Protein AF-A0A7C6F358-F1 (afdb_monomer)

Sequence (77 aa):
MPELQDKQSGRPSFFDPDFCESKCPICTRARRGVVWARWLQRIELVLTFGGCPWGRARARRYGVPPDQPRPESQQSK

Structure (mmCIF, N/CA/C/O backbone):
data_AF-A0A7C6F358-F1
#
_entry.id   AF-A0A7C6F358-F1
#
loop_
_atom_site.group_PDB
_atom_site.id
_atom_site.type_symbol
_atom_site.label_atom_id
_atom_site.label_alt_id
_atom_site.label_comp_id
_atom_site.label_asym_id
_atom_site.label_entity_id
_atom_site.label_seq_id
_atom_site.pdbx_PDB_ins_code
_atom_site.Cartn_x
_atom_site.Cartn_y
_atom_site.Cartn_z
_atom_site.occupancy
_atom_site.B_iso_or_equiv
_atom_site.auth_seq_id
_atom_site.auth_comp_id
_atom_site.auth_asym_id
_atom_site.auth_atom_id
_atom_site.pdbx_PDB_model_num
ATOM 1 N N . MET A 1 1 ? 19.602 -34.370 18.733 1.00 48.94 1 MET A N 1
ATOM 2 C CA . MET A 1 1 ? 19.252 -33.459 17.625 1.00 48.94 1 MET A CA 1
ATOM 3 C C . MET A 1 1 ? 18.323 -32.375 18.163 1.00 48.94 1 MET A C 1
ATOM 5 O O . MET A 1 1 ? 17.141 -32.656 18.315 1.00 48.94 1 MET A O 1
ATOM 9 N N . PRO A 1 2 ? 18.836 -31.197 18.554 1.00 53.84 2 PRO A N 1
ATOM 10 C CA . PRO A 1 2 ? 18.004 -30.099 19.032 1.00 53.84 2 PRO A CA 1
ATOM 11 C C . PRO A 1 2 ? 18.237 -28.835 18.190 1.00 53.84 2 PRO A C 1
ATOM 13 O O . PRO A 1 2 ? 19.208 -28.142 18.431 1.00 53.84 2 PRO A O 1
ATOM 16 N N . GLU A 1 3 ? 17.360 -28.521 17.234 1.00 50.91 3 GLU A N 1
ATOM 17 C CA . GLU A 1 3 ? 17.200 -27.151 16.696 1.00 50.91 3 GLU A CA 1
ATOM 18 C C . GLU A 1 3 ? 15.756 -26.947 16.211 1.00 50.91 3 GLU A C 1
ATOM 20 O O . GLU A 1 3 ? 15.453 -26.598 15.075 1.00 50.91 3 GLU A O 1
ATOM 25 N N . LEU A 1 4 ? 14.829 -27.189 17.138 1.00 60.94 4 LEU A N 1
ATOM 26 C CA . LEU A 1 4 ? 13.463 -26.675 17.097 1.00 60.94 4 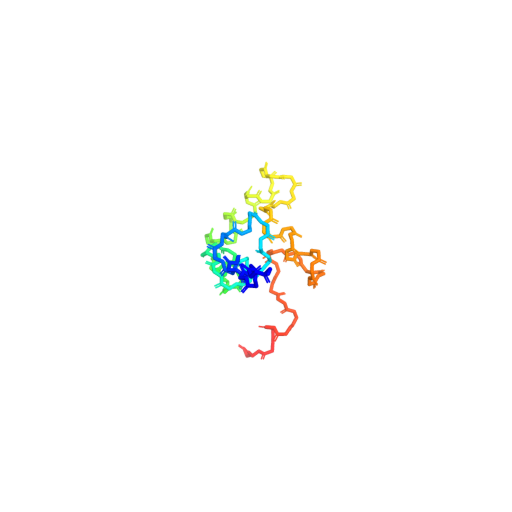LEU A CA 1
ATOM 27 C C . LEU A 1 4 ? 13.476 -25.207 17.540 1.00 60.94 4 LEU A C 1
ATOM 29 O O . LEU A 1 4 ? 13.076 -24.895 18.658 1.00 60.94 4 LEU A O 1
ATOM 33 N N . GLN A 1 5 ? 13.964 -24.299 16.699 1.00 49.66 5 GLN A N 1
ATOM 34 C CA . GLN A 1 5 ? 13.737 -22.863 16.878 1.00 49.66 5 GLN A CA 1
ATOM 35 C C . GLN A 1 5 ? 13.603 -22.171 15.522 1.00 49.66 5 GLN A C 1
ATOM 37 O O . GLN A 1 5 ? 14.469 -21.430 15.061 1.00 49.66 5 GLN A O 1
ATOM 42 N N . ASP A 1 6 ? 12.426 -22.359 14.925 1.00 54.62 6 ASP A N 1
ATOM 43 C CA . ASP A 1 6 ? 11.838 -21.420 13.974 1.00 54.62 6 ASP A CA 1
ATOM 44 C C . ASP A 1 6 ? 11.533 -20.097 14.714 1.00 54.62 6 ASP A C 1
ATOM 46 O O . ASP A 1 6 ? 10.427 -19.796 15.153 1.00 54.62 6 ASP A O 1
ATOM 50 N N . LYS A 1 7 ? 12.599 -19.338 14.980 1.00 48.53 7 LYS A N 1
ATOM 51 C CA . LYS A 1 7 ? 12.595 -17.951 15.454 1.00 48.53 7 LYS A CA 1
ATOM 52 C C . LYS A 1 7 ? 12.789 -17.027 14.248 1.00 48.53 7 LYS A C 1
ATOM 54 O O . LYS A 1 7 ? 13.728 -16.236 14.204 1.00 48.53 7 LYS A O 1
ATOM 59 N N . GLN A 1 8 ? 11.927 -17.134 13.236 1.00 52.75 8 GLN A N 1
ATOM 60 C CA . GLN A 1 8 ? 11.956 -16.250 12.059 1.00 52.75 8 GLN A CA 1
ATOM 61 C C . GLN A 1 8 ? 10.744 -15.324 11.917 1.00 52.75 8 GLN A C 1
ATOM 63 O O . GLN A 1 8 ? 10.614 -14.626 10.917 1.00 52.75 8 GLN A O 1
ATOM 68 N N . SER A 1 9 ? 9.957 -15.167 12.980 1.00 49.56 9 SER A N 1
ATOM 69 C CA . SER A 1 9 ? 8.838 -14.216 13.096 1.00 49.56 9 SER A CA 1
ATOM 70 C C . SER A 1 9 ? 9.249 -12.736 13.258 1.00 49.56 9 SER A C 1
ATOM 72 O O . SER A 1 9 ? 8.519 -11.959 13.868 1.00 49.56 9 SER A O 1
ATOM 74 N N . GLY A 1 10 ? 10.424 -12.323 12.765 1.00 46.84 10 GLY A N 1
ATOM 75 C CA . GLY A 1 10 ? 10.998 -11.001 13.073 1.00 46.84 10 GLY A CA 1
ATOM 76 C C . GLY A 1 10 ? 11.876 -10.350 12.002 1.00 46.84 10 GLY A C 1
ATOM 77 O O . GLY A 1 10 ? 12.414 -9.273 12.250 1.00 46.84 10 GLY A O 1
ATOM 78 N N . ARG A 1 11 ? 12.028 -10.945 10.813 1.00 44.53 11 ARG A N 1
ATOM 79 C CA . ARG A 1 11 ? 12.641 -10.249 9.669 1.00 44.53 11 ARG A CA 1
ATOM 80 C C . ARG A 1 11 ? 11.511 -9.658 8.829 1.00 44.53 11 ARG A C 1
ATOM 82 O O . ARG A 1 11 ? 10.614 -10.420 8.484 1.00 44.53 11 ARG A O 1
ATOM 89 N N . PRO A 1 12 ? 11.497 -8.347 8.515 1.00 47.50 12 PRO A N 1
ATOM 90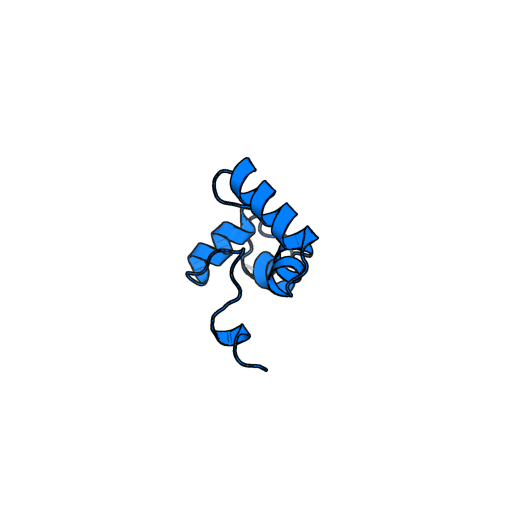 C CA . PRO A 1 12 ? 10.498 -7.799 7.614 1.00 47.50 12 PRO A CA 1
ATOM 91 C C . PRO A 1 12 ? 10.694 -8.478 6.262 1.00 47.50 12 PRO A C 1
ATOM 93 O O . PRO A 1 12 ? 11.623 -8.167 5.518 1.00 47.50 12 PRO A O 1
ATOM 96 N N . SER A 1 13 ? 9.842 -9.454 5.971 1.00 51.59 13 SER A N 1
ATOM 97 C CA . SER A 1 13 ? 9.644 -10.007 4.646 1.00 51.59 13 SER A CA 1
ATOM 98 C C . SER A 1 13 ? 9.481 -8.796 3.736 1.00 51.59 13 SER A C 1
ATOM 100 O O . SER A 1 13 ? 8.510 -8.051 3.859 1.00 51.59 13 SER A O 1
ATOM 102 N N . PHE A 1 14 ? 10.428 -8.555 2.830 1.00 53.88 14 PHE A N 1
ATOM 103 C CA . PHE A 1 14 ? 10.387 -7.425 1.893 1.00 53.88 14 PHE A CA 1
ATOM 104 C C . PHE A 1 14 ? 9.105 -7.389 1.028 1.00 53.88 14 PHE A C 1
ATOM 106 O O . PHE A 1 14 ? 8.909 -6.451 0.265 1.00 53.88 14 PHE A O 1
ATOM 113 N N . PHE A 1 15 ? 8.195 -8.358 1.186 1.00 64.69 15 PHE A N 1
ATOM 114 C CA . PHE A 1 15 ? 6.939 -8.537 0.466 1.00 64.69 15 PHE A CA 1
ATOM 115 C C . PHE A 1 15 ? 5.737 -8.826 1.389 1.00 64.69 15 PHE A C 1
ATOM 117 O O . PHE A 1 15 ? 4.801 -9.494 0.963 1.00 64.69 15 PHE A O 1
ATOM 124 N N . ASP A 1 16 ? 5.746 -8.371 2.646 1.00 72.69 16 ASP A N 1
ATOM 125 C CA . ASP A 1 16 ? 4.682 -8.716 3.593 1.00 72.69 16 ASP A CA 1
ATOM 126 C C . ASP A 1 16 ? 3.350 -7.976 3.301 1.00 72.69 16 ASP A C 1
ATOM 128 O O . ASP A 1 16 ? 3.287 -6.741 3.391 1.00 72.69 16 ASP A O 1
ATOM 132 N N . PRO A 1 17 ? 2.263 -8.686 2.941 1.00 74.50 17 PRO A N 1
ATOM 133 C CA . PRO A 1 17 ? 0.975 -8.060 2.640 1.00 74.50 17 PRO A CA 1
ATOM 134 C C . PRO A 1 17 ? 0.321 -7.439 3.884 1.00 74.50 17 PRO A C 1
ATOM 136 O O . PRO A 1 17 ? -0.401 -6.445 3.750 1.00 74.50 17 PRO A O 1
ATOM 139 N N . ASP A 1 18 ? 0.595 -7.965 5.084 1.00 77.38 18 ASP A N 1
ATOM 140 C CA . ASP A 1 18 ? 0.046 -7.437 6.338 1.00 77.38 18 ASP A CA 1
ATOM 141 C C . ASP A 1 18 ? 0.697 -6.100 6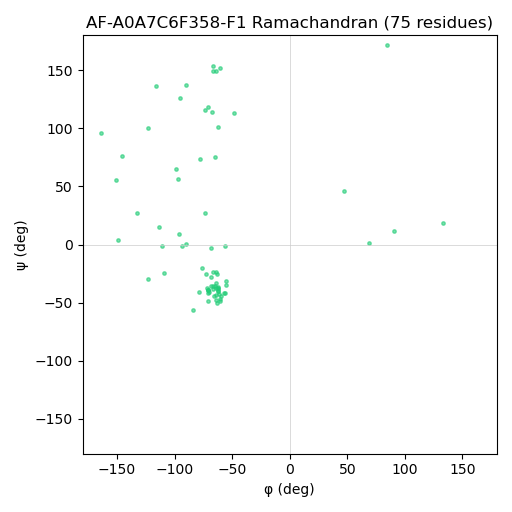.714 1.00 77.38 18 ASP A C 1
ATOM 143 O O . ASP A 1 18 ? 0.062 -5.232 7.324 1.00 77.38 18 ASP A O 1
ATOM 147 N N . PHE A 1 19 ? 1.931 -5.853 6.254 1.00 81.12 19 PHE A N 1
ATOM 148 C CA . PHE A 1 19 ? 2.535 -4.528 6.364 1.00 81.12 19 PHE A CA 1
ATOM 149 C C . PHE A 1 19 ? 1.753 -3.491 5.546 1.00 81.12 19 PHE A C 1
ATOM 151 O O . PHE A 1 19 ? 1.434 -2.419 6.063 1.00 81.12 19 PHE A O 1
ATOM 158 N N . CYS A 1 20 ? 1.415 -3.784 4.285 1.00 78.31 20 CYS A N 1
ATOM 159 C CA . CYS A 1 20 ? 0.627 -2.859 3.460 1.00 78.31 20 CYS A CA 1
ATOM 160 C C . CYS A 1 20 ? -0.767 -2.601 4.052 1.00 78.31 20 CYS A C 1
ATOM 162 O O . CYS A 1 20 ? -1.251 -1.468 4.008 1.00 78.31 20 CYS A O 1
ATOM 164 N N . GLU A 1 21 ? -1.393 -3.634 4.622 1.00 77.06 21 GLU A N 1
ATOM 165 C CA . GLU A 1 21 ? -2.736 -3.567 5.201 1.00 77.06 21 GLU A CA 1
ATOM 166 C C . GLU A 1 21 ? -2.782 -2.757 6.508 1.00 77.06 21 GLU A C 1
ATOM 168 O O . GLU A 1 21 ? -3.716 -1.977 6.689 1.00 77.06 21 GLU A O 1
ATOM 173 N N . SER A 1 22 ? -1.776 -2.871 7.379 1.00 75.62 22 SER A N 1
ATOM 174 C CA . SER A 1 22 ? -1.879 -2.342 8.751 1.00 75.62 22 SER A CA 1
ATOM 175 C C . SER A 1 22 ? -0.789 -1.336 9.123 1.00 75.62 22 SER A C 1
ATOM 177 O O . SER A 1 22 ? -1.028 -0.441 9.932 1.00 75.62 22 SER A O 1
ATOM 179 N N . LYS A 1 23 ? 0.410 -1.448 8.539 1.00 79.12 23 LYS A N 1
ATOM 180 C CA . LYS A 1 23 ? 1.602 -0.701 8.982 1.00 79.12 23 LYS A CA 1
ATOM 181 C C . LYS A 1 23 ? 2.042 0.402 8.025 1.00 79.12 23 LYS A C 1
ATOM 183 O O . LYS A 1 23 ? 2.666 1.361 8.467 1.00 79.12 23 LYS A O 1
ATOM 188 N N . CYS A 1 24 ? 1.716 0.307 6.736 1.00 81.00 24 CYS A N 1
ATOM 189 C CA . CYS A 1 24 ? 2.168 1.277 5.745 1.00 81.00 24 CYS A CA 1
ATOM 190 C C . CYS A 1 24 ? 1.516 2.655 5.973 1.00 81.00 24 CYS A C 1
ATOM 192 O O . CYS A 1 24 ? 0.310 2.812 5.763 1.00 81.00 24 CYS A O 1
ATOM 194 N N . PRO A 1 25 ? 2.292 3.691 6.341 1.00 78.06 25 PRO A N 1
ATOM 195 C CA . PRO A 1 25 ? 1.743 4.998 6.683 1.00 78.06 25 PRO A CA 1
ATOM 196 C C . PRO A 1 25 ? 1.094 5.708 5.491 1.00 78.06 25 PRO A C 1
ATOM 198 O O . PRO A 1 25 ? 0.235 6.558 5.715 1.00 78.06 25 PRO A O 1
ATOM 201 N N . ILE A 1 26 ? 1.491 5.370 4.261 1.00 79.75 26 ILE A 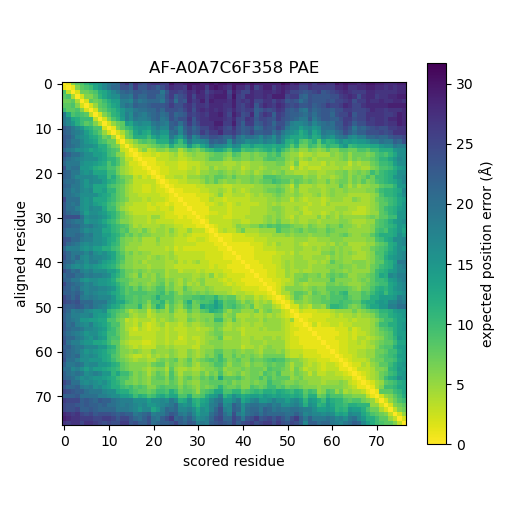N 1
ATOM 202 C CA . ILE A 1 26 ? 0.950 5.935 3.019 1.00 79.75 26 ILE A CA 1
ATOM 203 C C . ILE A 1 26 ? -0.323 5.178 2.629 1.00 79.75 26 ILE A C 1
ATOM 205 O O . ILE A 1 26 ? -1.391 5.783 2.588 1.00 79.75 26 ILE A O 1
ATOM 209 N N . CYS A 1 27 ? -0.245 3.849 2.468 1.00 80.19 27 CYS A N 1
ATOM 210 C CA . CYS A 1 27 ? -1.382 3.014 2.056 1.00 80.19 27 CYS A CA 1
ATOM 211 C C . CYS A 1 27 ? -2.546 3.044 3.050 1.00 80.19 27 CYS A C 1
ATOM 213 O O . CYS A 1 27 ? -3.712 3.034 2.653 1.00 80.19 27 CYS A O 1
ATOM 215 N N . THR A 1 28 ? -2.261 3.102 4.351 1.00 82.69 28 THR A N 1
ATOM 216 C CA . THR A 1 28 ? -3.297 3.244 5.381 1.00 82.69 28 THR A CA 1
ATOM 217 C C . THR A 1 28 ? -3.937 4.633 5.341 1.00 82.69 28 THR A C 1
ATOM 219 O O . THR A 1 28 ? -5.157 4.744 5.441 1.00 82.69 28 THR A O 1
ATOM 222 N N . ARG A 1 29 ? -3.158 5.705 5.141 1.00 81.62 29 ARG A N 1
ATOM 223 C CA . ARG A 1 29 ? -3.699 7.075 5.046 1.00 81.62 29 ARG A CA 1
ATOM 224 C C . ARG A 1 29 ? -4.483 7.313 3.758 1.00 81.62 29 ARG A C 1
ATOM 226 O O . ARG A 1 29 ? -5.531 7.952 3.806 1.00 81.62 29 ARG A O 1
ATOM 233 N N . ALA A 1 30 ? -4.027 6.773 2.632 1.00 83.06 30 ALA A N 1
ATOM 234 C CA . ALA A 1 30 ? -4.738 6.864 1.362 1.00 83.06 30 ALA A CA 1
ATOM 235 C C . ALA A 1 30 ? -6.107 6.167 1.428 1.00 83.06 30 ALA A C 1
ATOM 237 O O . ALA A 1 30 ? -7.100 6.719 0.950 1.00 83.06 30 ALA A O 1
ATOM 238 N N . ARG A 1 31 ? -6.180 5.003 2.096 1.00 77.50 31 ARG A N 1
ATOM 239 C CA . ARG A 1 31 ? -7.443 4.298 2.380 1.00 77.50 31 ARG A CA 1
ATOM 240 C C . ARG A 1 31 ? -8.351 5.047 3.345 1.00 77.50 31 ARG A C 1
ATOM 242 O O . ARG A 1 31 ? -9.557 5.047 3.148 1.00 77.50 31 ARG A O 1
ATOM 249 N N . ARG A 1 32 ? -7.782 5.741 4.334 1.00 80.50 32 ARG A N 1
ATOM 250 C CA . ARG A 1 32 ? -8.529 6.650 5.222 1.00 80.50 32 ARG A CA 1
ATOM 251 C C . ARG A 1 32 ? -9.056 7.912 4.521 1.00 80.50 32 ARG A C 1
ATOM 253 O O . ARG A 1 32 ? -9.724 8.706 5.166 1.00 80.50 32 ARG A O 1
ATOM 260 N N . GLY A 1 33 ? -8.756 8.123 3.235 1.00 78.81 33 GLY A N 1
ATOM 261 C CA . GLY A 1 33 ? -9.264 9.262 2.462 1.00 78.81 33 GLY A CA 1
ATOM 262 C C . GLY A 1 33 ? -8.380 10.512 2.494 1.00 78.81 33 GLY A C 1
ATOM 263 O O . GLY A 1 33 ? -8.797 11.567 2.027 1.00 78.81 33 GLY A O 1
ATOM 264 N N . VAL A 1 34 ? -7.144 10.417 2.995 1.00 82.12 34 VAL A N 1
ATOM 265 C CA . VAL A 1 34 ? -6.217 11.556 3.029 1.00 82.12 34 VAL A CA 1
ATOM 266 C C . VAL A 1 34 ? -5.740 11.893 1.610 1.00 82.12 34 VAL A C 1
ATOM 268 O O . VAL A 1 34 ? -5.096 11.078 0.946 1.00 82.12 3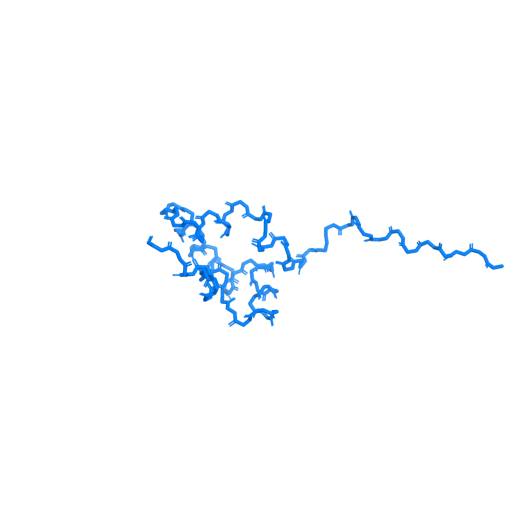4 VAL A O 1
ATOM 271 N N . VAL A 1 35 ? -6.038 13.112 1.149 1.00 80.94 35 VAL A N 1
ATOM 272 C CA . VAL A 1 35 ? -5.860 13.536 -0.253 1.00 80.94 35 VAL A CA 1
ATOM 273 C C . VAL A 1 35 ? -4.398 13.449 -0.706 1.00 80.94 35 VAL A C 1
ATOM 275 O O . VAL A 1 35 ? -4.115 12.820 -1.723 1.00 80.94 35 VAL A O 1
ATOM 278 N N . TRP A 1 36 ? -3.451 13.988 0.069 1.00 84.44 36 TRP A N 1
ATOM 279 C CA . TRP A 1 36 ? -2.022 13.943 -0.281 1.00 84.44 36 TRP A CA 1
ATOM 280 C C . TRP A 1 36 ? -1.462 12.512 -0.321 1.00 84.44 36 TRP A C 1
ATOM 282 O O . TRP A 1 36 ? -0.619 12.200 -1.158 1.00 84.44 36 TRP A O 1
ATOM 292 N N . ALA A 1 37 ? -1.972 11.615 0.530 1.00 82.81 37 ALA A N 1
ATOM 293 C CA . ALA A 1 37 ? -1.549 10.217 0.560 1.00 82.81 37 ALA A CA 1
ATOM 294 C C . ALA A 1 37 ? -2.057 9.446 -0.668 1.00 82.81 37 ALA A C 1
ATOM 296 O O . ALA A 1 37 ? -1.319 8.644 -1.232 1.00 82.81 37 ALA A O 1
ATOM 297 N N . ARG A 1 38 ? -3.282 9.733 -1.136 1.00 81.69 38 ARG A N 1
ATOM 298 C CA . ARG A 1 38 ? -3.800 9.203 -2.410 1.00 81.69 38 ARG A CA 1
ATOM 299 C C . ARG A 1 38 ? -2.969 9.665 -3.606 1.00 81.69 38 ARG A C 1
ATOM 301 O O . ARG A 1 38 ? -2.718 8.871 -4.508 1.00 81.69 38 ARG A O 1
ATOM 308 N N . TRP A 1 39 ? -2.536 10.925 -3.607 1.00 85.94 39 TRP A N 1
ATOM 309 C CA . TRP A 1 39 ? -1.650 11.463 -4.643 1.00 85.94 39 TRP A CA 1
ATOM 310 C C . TRP A 1 39 ? -0.296 10.753 -4.660 1.00 85.94 39 TRP A C 1
ATOM 312 O O . TRP A 1 39 ? 0.099 10.240 -5.703 1.00 85.94 39 TRP A O 1
ATOM 322 N N . LEU A 1 40 ? 0.363 10.633 -3.505 1.00 83.62 40 LEU A N 1
ATOM 323 C CA . LEU A 1 40 ? 1.621 9.891 -3.369 1.00 83.62 40 LEU A CA 1
ATOM 324 C C . LEU A 1 40 ? 1.486 8.437 -3.816 1.00 83.62 40 LEU A C 1
ATOM 326 O O . LEU A 1 40 ? 2.341 7.926 -4.530 1.00 83.62 40 LEU A O 1
ATOM 330 N N . GLN A 1 41 ? 0.382 7.786 -3.466 1.00 81.25 41 GLN A N 1
ATOM 331 C CA . GLN A 1 41 ? 0.146 6.404 -3.852 1.00 81.25 41 GLN A CA 1
ATOM 332 C C . GLN A 1 41 ? -0.092 6.228 -5.354 1.00 81.25 41 GLN A C 1
ATOM 334 O O . GLN A 1 41 ? 0.365 5.245 -5.933 1.00 81.25 41 GLN A O 1
ATOM 339 N N . ARG A 1 42 ? -0.760 7.188 -6.005 1.00 81.94 42 ARG A N 1
ATOM 340 C CA . ARG A 1 42 ? -0.890 7.223 -7.469 1.00 81.94 42 ARG A CA 1
ATOM 341 C C . ARG A 1 42 ? 0.450 7.456 -8.154 1.00 81.94 42 ARG A C 1
ATOM 343 O O . ARG A 1 42 ? 0.759 6.752 -9.108 1.00 81.94 42 ARG A O 1
ATOM 350 N N . ILE A 1 43 ? 1.249 8.394 -7.649 1.00 83.88 43 ILE A N 1
ATOM 351 C CA . ILE A 1 43 ? 2.599 8.659 -8.160 1.00 83.88 43 ILE A CA 1
ATOM 352 C C . ILE A 1 43 ? 3.463 7.401 -8.031 1.00 83.88 43 ILE A C 1
ATOM 354 O O . ILE A 1 43 ? 4.120 7.008 -8.990 1.00 83.88 43 ILE A O 1
ATOM 358 N N . GLU A 1 44 ? 3.402 6.715 -6.890 1.00 80.62 44 GLU A N 1
ATOM 359 C CA . GLU A 1 44 ? 4.140 5.475 -6.666 1.00 80.62 44 GLU A CA 1
ATOM 360 C C . GLU A 1 44 ? 3.679 4.355 -7.603 1.00 80.62 44 GLU A C 1
ATOM 362 O O . GLU A 1 44 ? 4.521 3.690 -8.199 1.00 80.62 44 GLU A O 1
ATOM 367 N N . LEU A 1 45 ? 2.368 4.178 -7.812 1.00 79.56 45 LEU A N 1
ATOM 368 C CA . LEU A 1 45 ? 1.818 3.215 -8.778 1.00 79.56 45 LEU A CA 1
ATOM 369 C C . LEU A 1 45 ? 2.343 3.445 -10.200 1.00 79.56 45 LEU A C 1
ATOM 371 O O . LEU A 1 45 ? 2.678 2.469 -10.876 1.00 79.56 45 LEU A O 1
ATOM 375 N N . VAL A 1 46 ? 2.436 4.711 -10.617 1.00 81.25 46 VAL A N 1
ATOM 376 C CA . VAL A 1 46 ? 2.942 5.118 -11.935 1.00 81.25 46 VAL A CA 1
ATOM 377 C C . VAL A 1 46 ? 4.454 4.907 -12.033 1.00 81.25 46 VAL A C 1
ATOM 379 O O . VAL A 1 46 ? 4.912 4.268 -12.974 1.00 81.25 46 VAL A O 1
ATOM 382 N N . LEU A 1 47 ? 5.229 5.364 -11.045 1.00 78.56 47 LEU A N 1
ATOM 383 C CA . LEU A 1 47 ? 6.694 5.235 -11.030 1.00 78.56 47 LEU A CA 1
ATOM 384 C C . LEU A 1 47 ? 7.165 3.779 -10.977 1.00 78.56 47 LEU A C 1
ATOM 386 O O . LEU A 1 47 ? 8.166 3.425 -11.590 1.00 78.56 47 LEU A O 1
ATOM 390 N N . THR A 1 48 ? 6.453 2.928 -10.239 1.00 72.75 48 THR A N 1
ATOM 391 C CA . THR A 1 48 ? 6.825 1.516 -10.048 1.00 72.75 48 THR A CA 1
ATOM 392 C C . THR A 1 48 ? 6.109 0.559 -11.005 1.00 72.75 48 THR A C 1
ATOM 394 O O . THR A 1 48 ? 6.211 -0.660 -10.828 1.00 72.75 48 THR A O 1
ATOM 397 N N . PHE A 1 49 ? 5.388 1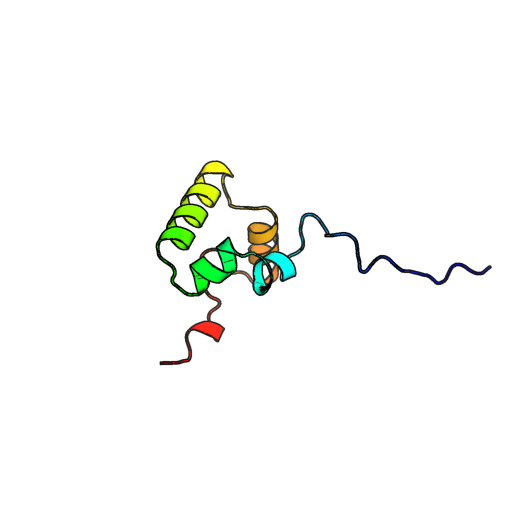.089 -12.008 1.00 73.12 49 PHE A N 1
ATOM 398 C CA . PHE A 1 49 ? 4.642 0.321 -13.016 1.00 73.12 49 PHE A CA 1
ATOM 399 C C . PHE A 1 49 ? 3.783 -0.801 -12.399 1.00 73.12 49 PHE A C 1
ATOM 401 O O . PHE A 1 49 ? 3.818 -1.952 -12.833 1.00 73.12 49 PHE A O 1
ATOM 408 N N . GLY A 1 50 ? 3.044 -0.491 -11.328 1.00 65.56 50 GLY A N 1
ATOM 409 C CA . GLY A 1 50 ? 2.234 -1.486 -10.608 1.00 65.56 50 GLY A CA 1
ATOM 410 C C . GLY A 1 50 ? 2.372 -1.477 -9.087 1.00 65.56 50 GLY A C 1
ATOM 411 O O . GLY A 1 50 ? 2.037 -2.469 -8.435 1.00 65.56 50 GLY A O 1
ATOM 412 N N . GLY A 1 51 ? 2.882 -0.388 -8.510 1.00 72.94 51 GLY A N 1
ATOM 413 C CA . GLY A 1 51 ? 2.845 -0.123 -7.071 1.00 72.94 51 GLY A CA 1
ATOM 414 C C . GLY A 1 51 ? 3.977 -0.762 -6.281 1.00 72.94 51 GLY A C 1
ATOM 415 O O . GLY A 1 51 ? 4.736 -1.592 -6.796 1.00 72.94 51 GLY A O 1
ATOM 416 N N . CYS A 1 52 ? 4.057 -0.383 -5.002 1.00 82.38 52 CYS A N 1
ATOM 417 C CA . CYS A 1 52 ? 5.066 -0.914 -4.098 1.00 82.38 52 CYS A CA 1
ATOM 418 C C . CYS A 1 52 ? 4.928 -2.445 -3.955 1.00 82.38 52 CYS A C 1
ATOM 420 O O . CYS A 1 52 ? 3.819 -2.989 -4.066 1.00 82.38 52 CYS A O 1
ATOM 422 N N . PRO A 1 53 ? 6.028 -3.166 -3.674 1.00 77.44 53 PRO A N 1
ATOM 423 C CA . PRO A 1 53 ? 6.013 -4.624 -3.592 1.00 77.44 53 PRO A CA 1
ATOM 424 C C . PRO A 1 53 ? 4.986 -5.180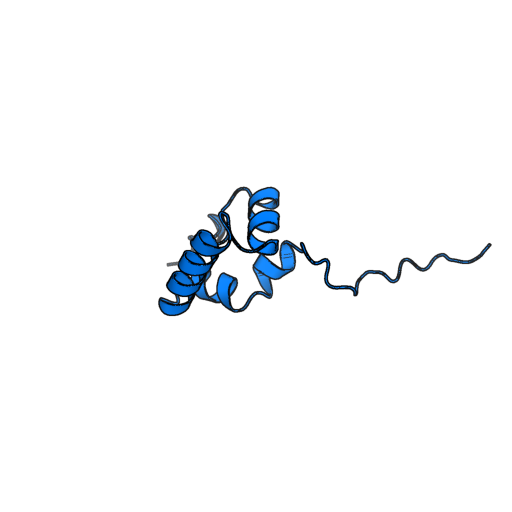 -2.598 1.00 77.44 53 PRO A C 1
ATOM 426 O O . PRO A 1 53 ? 4.346 -6.198 -2.861 1.00 77.44 53 PRO A O 1
ATOM 429 N N . TRP A 1 54 ? 4.766 -4.470 -1.489 1.00 77.19 54 TRP A N 1
ATOM 430 C CA . TRP A 1 54 ? 3.771 -4.819 -0.473 1.00 77.19 54 TRP A CA 1
ATOM 431 C C . TRP A 1 54 ? 2.340 -4.604 -0.949 1.00 77.19 54 TRP A C 1
ATOM 433 O O . TRP A 1 54 ? 1.469 -5.425 -0.677 1.00 77.19 54 TRP A O 1
ATOM 443 N N . GLY A 1 55 ? 2.093 -3.529 -1.697 1.00 79.50 55 GLY A N 1
ATOM 444 C CA . GLY A 1 55 ? 0.797 -3.273 -2.312 1.00 79.50 55 GLY A CA 1
ATOM 445 C C . GLY A 1 55 ? 0.447 -4.324 -3.358 1.00 79.50 55 GLY A C 1
ATOM 446 O O . GLY A 1 55 ? -0.700 -4.755 -3.446 1.00 79.50 55 GLY A O 1
ATOM 447 N N . ARG A 1 56 ? 1.453 -4.815 -4.086 1.00 79.62 56 ARG A N 1
ATOM 448 C CA . ARG A 1 56 ? 1.304 -5.902 -5.056 1.00 79.62 56 ARG A CA 1
ATOM 449 C C . ARG A 1 56 ? 1.055 -7.250 -4.370 1.00 79.62 56 ARG A C 1
ATOM 451 O O . ARG A 1 56 ? 0.182 -7.996 -4.804 1.00 79.62 56 ARG A O 1
ATOM 458 N N . ALA A 1 57 ? 1.757 -7.543 -3.274 1.00 81.88 57 ALA A N 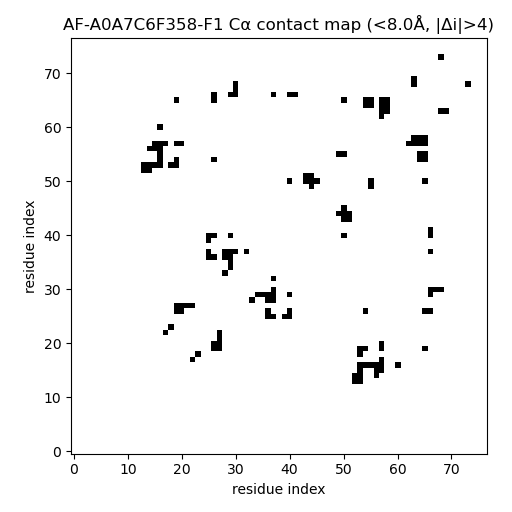1
ATOM 459 C CA . ALA A 1 57 ? 1.498 -8.721 -2.441 1.00 81.88 57 ALA A CA 1
ATOM 460 C C . ALA A 1 57 ? 0.083 -8.692 -1.838 1.00 81.88 57 ALA A C 1
ATOM 462 O O . ALA A 1 57 ? -0.632 -9.692 -1.874 1.00 81.88 57 ALA A O 1
ATOM 463 N N . ARG A 1 58 ? -0.355 -7.523 -1.361 1.00 80.56 58 ARG A N 1
ATOM 464 C CA . ARG A 1 58 ? -1.716 -7.286 -0.870 1.00 80.56 58 ARG A CA 1
ATOM 465 C C . ARG A 1 58 ? -2.759 -7.515 -1.963 1.00 80.56 58 ARG A C 1
ATOM 467 O O . ARG A 1 58 ? -3.719 -8.237 -1.722 1.00 80.56 58 ARG A O 1
ATOM 474 N N . ALA A 1 59 ? -2.544 -6.971 -3.161 1.00 82.50 59 ALA A N 1
ATOM 475 C CA . ALA A 1 59 ? -3.441 -7.173 -4.297 1.00 82.50 59 ALA A CA 1
ATOM 476 C C . ALA A 1 59 ? -3.534 -8.640 -4.724 1.00 82.50 59 ALA A C 1
ATOM 478 O O . ALA A 1 59 ? -4.622 -9.123 -5.015 1.00 82.50 59 ALA A O 1
ATOM 479 N N . ARG A 1 60 ? -2.422 -9.380 -4.678 1.00 81.62 60 ARG A N 1
ATOM 480 C CA . ARG A 1 60 ? -2.420 -10.830 -4.924 1.00 81.62 60 ARG A CA 1
ATOM 481 C C . ARG A 1 60 ? -3.172 -11.615 -3.845 1.00 81.62 60 ARG A C 1
ATOM 483 O O . ARG A 1 60 ? -3.845 -12.580 -4.179 1.00 81.62 60 ARG A O 1
ATOM 490 N N . ARG A 1 61 ? -3.063 -11.218 -2.569 1.00 80.69 61 ARG A N 1
ATOM 491 C CA . ARG A 1 61 ? -3.696 -11.922 -1.437 1.00 80.69 61 ARG A CA 1
ATOM 492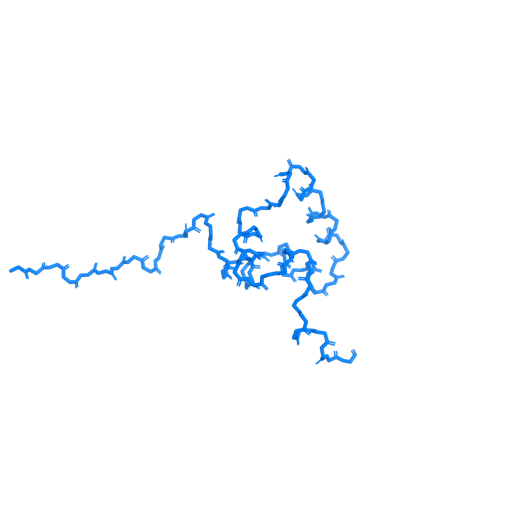 C C . ARG A 1 61 ? -5.186 -11.617 -1.293 1.00 80.69 61 ARG A C 1
ATOM 494 O O . ARG A 1 61 ? -5.957 -12.512 -0.976 1.00 80.69 61 ARG A O 1
ATOM 501 N N . TYR A 1 62 ? -5.575 -10.361 -1.489 1.00 75.94 62 TYR A N 1
ATOM 502 C CA . TYR A 1 62 ? -6.926 -9.871 -1.205 1.00 75.94 62 TYR A CA 1
ATOM 503 C C . TYR A 1 62 ? -7.723 -9.505 -2.460 1.00 75.94 62 TYR A C 1
ATOM 505 O O . TYR A 1 62 ? -8.864 -9.072 -2.347 1.00 75.94 62 TYR A O 1
ATOM 513 N N . GLY A 1 63 ? -7.133 -9.641 -3.650 1.00 77.19 63 GLY A N 1
ATOM 514 C CA . GLY A 1 63 ? -7.792 -9.370 -4.932 1.00 77.19 63 GLY A CA 1
ATOM 515 C C . GLY A 1 63 ? -8.100 -7.894 -5.196 1.00 77.19 63 GLY A C 1
ATOM 516 O O . GLY A 1 63 ? -8.662 -7.571 -6.237 1.00 77.19 63 GLY A O 1
ATOM 517 N N . VAL A 1 64 ? -7.731 -6.994 -4.278 1.00 78.94 64 VAL A N 1
ATOM 518 C CA . VAL A 1 64 ? -7.985 -5.552 -4.381 1.00 78.94 64 VAL A CA 1
ATOM 519 C C . VAL A 1 64 ? -6.678 -4.769 -4.476 1.00 78.94 64 VAL A C 1
ATOM 521 O O . VAL A 1 64 ? -5.734 -5.053 -3.731 1.00 78.94 64 VAL A O 1
ATOM 524 N N . PRO A 1 65 ? -6.587 -3.769 -5.363 1.00 75.12 65 PRO A N 1
ATOM 525 C CA . PRO A 1 65 ? -5.380 -2.973 -5.491 1.00 75.12 65 PRO A CA 1
ATOM 526 C C . PRO A 1 65 ? -5.141 -2.140 -4.219 1.00 75.12 65 PRO A C 1
ATOM 528 O O . PRO A 1 65 ? -6.079 -1.824 -3.480 1.00 75.12 65 PRO A O 1
ATOM 531 N N . PRO A 1 66 ? -3.882 -1.780 -3.913 1.00 71.12 66 PRO A N 1
ATOM 532 C CA . PRO A 1 66 ? -3.543 -1.135 -2.648 1.00 71.12 66 PRO A CA 1
ATOM 533 C C . PRO A 1 66 ? -4.183 0.246 -2.473 1.00 71.12 66 PRO A C 1
ATOM 535 O O . PRO A 1 66 ? -4.309 0.701 -1.333 1.00 71.12 66 PRO A O 1
ATOM 538 N N . ASP A 1 67 ? -4.549 0.920 -3.570 1.00 68.19 67 ASP A N 1
ATOM 539 C CA . ASP A 1 67 ? -5.228 2.219 -3.561 1.00 68.19 67 ASP A CA 1
ATOM 540 C C . ASP A 1 67 ? -6.713 2.117 -3.198 1.00 68.19 67 ASP A C 1
ATOM 542 O O . ASP A 1 67 ? -7.295 3.106 -2.745 1.00 68.19 67 ASP A O 1
ATOM 546 N N . GLN A 1 68 ? -7.309 0.930 -3.337 1.00 72.25 68 GLN A N 1
ATOM 547 C CA . GLN A 1 68 ? -8.703 0.720 -2.997 1.00 72.25 68 GLN A CA 1
ATOM 548 C C . GLN A 1 68 ? -8.873 0.289 -1.532 1.00 72.25 68 GLN A C 1
ATOM 550 O O . GLN A 1 68 ? -8.109 -0.530 -0.994 1.00 72.25 68 GLN A O 1
ATOM 555 N N . PRO A 1 69 ? -9.881 0.854 -0.841 1.00 68.81 69 PRO A N 1
ATOM 556 C CA . PRO A 1 69 ? -10.361 0.284 0.404 1.00 68.81 69 PRO A CA 1
ATOM 557 C C . PRO A 1 69 ? -10.953 -1.096 0.113 1.00 68.81 69 PRO A C 1
ATOM 559 O O . PRO A 1 69 ? -11.483 -1.349 -0.968 1.00 68.81 69 PRO A O 1
ATOM 562 N N . ARG A 1 70 ? -10.874 -2.006 1.083 1.00 67.31 70 ARG A N 1
ATOM 563 C CA . ARG A 1 70 ? -11.582 -3.276 0.940 1.00 67.31 70 ARG A CA 1
ATOM 564 C C . ARG A 1 70 ? -13.091 -3.033 0.961 1.00 67.31 70 ARG A C 1
ATOM 566 O O . ARG A 1 70 ? -13.524 -2.131 1.686 1.00 67.31 70 ARG A O 1
ATOM 573 N N . PRO A 1 71 ? -13.892 -3.856 0.269 1.00 57.66 71 PRO A N 1
ATOM 574 C CA . PRO A 1 71 ? -15.348 -3.735 0.308 1.00 57.66 71 PRO A CA 1
ATOM 575 C C . PRO A 1 71 ? -15.913 -3.789 1.741 1.00 57.66 71 PRO A C 1
ATOM 577 O O . PRO A 1 71 ? -16.863 -3.075 2.041 1.00 57.66 71 PRO A O 1
ATOM 580 N N . GLU A 1 72 ? -15.271 -4.517 2.665 1.00 58.44 72 GLU A N 1
ATOM 581 C CA . GLU A 1 72 ? -15.650 -4.561 4.093 1.00 58.44 72 GLU A CA 1
ATOM 582 C C . GLU A 1 72 ? -15.516 -3.210 4.828 1.00 58.44 72 GLU A C 1
ATOM 584 O O . GLU A 1 72 ? -16.226 -2.951 5.792 1.00 58.44 72 GLU A O 1
ATOM 589 N N . SER A 1 73 ? -14.652 -2.307 4.355 1.00 54.75 73 SER A N 1
ATOM 590 C CA . SER A 1 73 ? -14.405 -0.997 4.984 1.00 54.75 73 SER A CA 1
ATOM 591 C C . SER A 1 73 ? -15.315 0.134 4.479 1.00 54.75 73 SER A C 1
ATOM 593 O O . SER A 1 73 ? -15.180 1.269 4.927 1.00 54.75 73 SER A O 1
ATOM 595 N N . GLN A 1 74 ? -16.236 -0.156 3.552 1.00 53.41 74 GLN A N 1
ATOM 596 C CA . GLN A 1 74 ? -17.219 0.802 3.017 1.00 53.41 74 GLN A CA 1
ATOM 597 C C . GLN A 1 74 ? -18.573 0.757 3.761 1.00 53.41 74 GLN A C 1
ATOM 599 O O . GLN A 1 74 ? -19.465 1.538 3.447 1.00 53.41 74 GLN A O 1
ATOM 604 N N . GLN A 1 75 ? -18.742 -0.118 4.760 1.00 49.97 75 GLN A N 1
ATOM 605 C CA . GLN A 1 75 ? -19.943 -0.188 5.607 1.00 49.97 75 GLN A CA 1
ATOM 606 C C . GLN A 1 75 ? -19.735 0.533 6.946 1.00 49.97 75 GLN A C 1
ATOM 608 O O . GLN A 1 75 ? -19.737 -0.093 7.997 1.00 49.97 75 GLN A O 1
ATOM 613 N N . SER A 1 76 ? -19.546 1.852 6.937 1.00 42.94 76 SER A N 1
ATOM 614 C CA . SER A 1 76 ? -20.002 2.687 8.059 1.00 42.94 76 SER A CA 1
ATOM 615 C C . SER A 1 76 ? -20.029 4.162 7.659 1.00 42.94 76 SER A C 1
ATOM 617 O O . SER A 1 76 ? -19.012 4.843 7.731 1.00 42.94 76 SER A O 1
ATOM 619 N N . LYS A 1 77 ? -21.235 4.582 7.260 1.00 39.78 77 LYS A N 1
ATOM 620 C CA . LYS A 1 77 ? -21.852 5.909 7.411 1.00 39.78 77 LYS A CA 1
ATOM 621 C C . LYS A 1 77 ? -21.268 7.112 6.665 1.00 39.78 77 LYS A C 1
ATOM 623 O O . LYS A 1 77 ? -20.189 7.613 7.037 1.00 39.78 77 LYS A O 1
#

Radius of gyration: 15.31 Å; Cα contacts (8 Å, |Δi|>4): 79; chains: 1; bounding box: 41×47×32 Å

Solvent-accessible surface area (backbone atoms only — not comparable to full-atom values): 4655 Å² total; per-residue (Å²): 141,89,82,93,66,93,78,68,94,79,65,85,58,86,50,41,32,65,43,35,68,75,65,32,75,48,46,43,36,25,50,74,62,39,65,70,32,42,51,52,50,51,50,41,27,63,77,54,75,62,31,54,60,22,30,42,37,29,21,71,75,69,76,44,54,51,80,53,64,56,80,82,76,72,78,74,134

Foldseek 3Di:
DDDPDPVVPDDPPQQALVCLVPPDPLLVVLQVVNPVSLVVQVVQCVVVVHHRNNQVSNCVVQVDGSNYDRPVVVPDD

Secondary structure (DSSP, 8-state):
--------TTS--TT-HHIIIII-HHHHHHHTT-HHHHHHHHHHHHHTTS--HHHHHHHHHHSS-TTSPPGGGG---

pLDDT: mean 70.73, std 13.03, range [39.78, 85.94]

Mean predicted aligned error: 10.75 Å